Protein AF-A0A2V9T7A6-F1 (afdb_monomer_lite)

Radius of gyration: 17.37 Å; chains: 1; bounding box: 43×29×52 Å

pLDDT: mean 88.48, std 11.15, range [35.59, 97.5]

Secondary structure (DSSP, 8-state):
-----------TT--HHHHHHHHHHHHHHHHTHHHHHHHHHHHHHTTTS-HHHHHHHHHHHHHHHHHHHHH---HHHHHHHHHHHHHHHHHHHHHHHHHHHHTT-HHHHHHHHHHHHHHHHHS----HHHHHHHHHHHTTSS-TT---

Foldseek 3Di:
DDPDDQPAPPCVPPDPVRVLVLLLQLLLCLQLVLLLLCLQVLLVCVVVDPSVVSLVVSLVVLVVSQVVSLVADDVVCSPPVNVVSVVCSQVRLQVSLVVCVVVVNNVSSVVSNCSVVCSSVSHDGDDSVSSSVRSCCSNVVDPPPDDD

Sequence (148 aa):
MFSLRAFTVNFAGYTDAEIQRWLHLRAIEWSGFPGYLAQIIAPILFIFYPWWQVLLGVFLISLPWCIVRYWFVIPEFSDKICLVVVWFKWPVCIGSAIYLFFHQQPVAGVIALLVPLLAGFLTPPGRVGIIELQLAKSVGYVPLDAEI

Structure (mmCIF, N/CA/C/O backbone):
data_AF-A0A2V9T7A6-F1
#
_entry.id   AF-A0A2V9T7A6-F1
#
loop_
_atom_site.group_PDB
_atom_site.id
_atom_site.type_symbol
_atom_site.label_atom_id
_atom_site.label_alt_id
_atom_site.label_comp_id
_atom_site.label_asym_id
_atom_site.label_entity_id
_atom_site.label_seq_id
_atom_site.pdbx_PDB_ins_code
_atom_site.Cartn_x
_atom_site.Cartn_y
_atom_site.Cartn_z
_atom_site.occupancy
_atom_site.B_iso_or_equiv
_atom_site.auth_seq_id
_atom_site.auth_comp_id
_atom_site.auth_asym_id
_atom_site.auth_atom_id
_atom_site.pdbx_PDB_model_num
ATOM 1 N N . MET A 1 1 ? 7.062 17.605 -22.260 1.00 35.59 1 MET A N 1
ATOM 2 C CA . MET A 1 1 ? 8.085 16.539 -22.228 1.00 35.59 1 MET A CA 1
ATOM 3 C C . MET A 1 1 ? 8.863 16.708 -20.927 1.00 35.59 1 MET A C 1
ATOM 5 O O . MET A 1 1 ? 9.761 17.533 -20.867 1.00 35.59 1 MET A O 1
ATOM 9 N N . PHE A 1 2 ? 8.414 16.073 -19.840 1.00 37.25 2 PHE A N 1
ATOM 10 C CA . PHE A 1 2 ? 9.074 16.190 -18.535 1.00 37.25 2 PHE A CA 1
ATOM 11 C C . PHE A 1 2 ? 10.257 15.222 -18.502 1.00 37.25 2 PHE A C 1
ATOM 13 O O . PHE A 1 2 ? 10.068 14.011 -18.564 1.00 37.25 2 PHE A O 1
ATOM 20 N N . SER A 1 3 ? 11.472 15.765 -18.443 1.00 39.53 3 SER A N 1
ATOM 21 C CA . SER A 1 3 ? 12.694 15.008 -18.176 1.00 39.53 3 SER A CA 1
ATOM 22 C C . SER A 1 3 ? 12.630 14.482 -16.741 1.00 39.53 3 SER A C 1
ATOM 24 O O . SER A 1 3 ? 13.005 15.186 -15.804 1.00 39.53 3 SER A O 1
ATOM 26 N N . LEU A 1 4 ? 12.120 13.263 -16.558 1.00 49.28 4 LEU A N 1
ATOM 27 C CA . LEU A 1 4 ? 12.270 12.530 -15.305 1.00 49.28 4 LEU A CA 1
ATOM 28 C C . LEU A 1 4 ? 13.770 12.300 -15.104 1.00 49.28 4 LEU A C 1
ATOM 30 O O . LEU A 1 4 ? 14.413 11.639 -15.917 1.00 49.28 4 LEU A O 1
ATOM 34 N N . ARG A 1 5 ? 14.345 12.891 -14.050 1.00 46.38 5 ARG A N 1
ATOM 35 C CA . ARG A 1 5 ? 15.659 12.471 -13.552 1.00 46.38 5 ARG A CA 1
ATOM 36 C C . ARG A 1 5 ? 15.605 10.952 -13.403 1.00 46.38 5 ARG A C 1
ATOM 38 O O . ARG A 1 5 ? 14.699 10.453 -12.741 1.00 46.38 5 ARG A O 1
ATOM 45 N N . ALA A 1 6 ? 16.534 10.239 -14.035 1.00 54.97 6 ALA A N 1
ATOM 46 C CA . ALA A 1 6 ? 16.696 8.812 -13.812 1.00 54.97 6 ALA A CA 1
ATOM 47 C C . ALA A 1 6 ? 16.964 8.617 -12.317 1.00 54.97 6 ALA A C 1
ATOM 49 O O . ALA A 1 6 ? 18.022 9.001 -11.816 1.00 54.97 6 ALA A O 1
ATOM 50 N N . PHE A 1 7 ? 15.978 8.105 -11.587 1.00 61.50 7 PHE A N 1
ATOM 51 C CA . PHE A 1 7 ? 16.214 7.663 -10.228 1.00 61.50 7 PHE A CA 1
ATOM 52 C C . PHE A 1 7 ? 17.144 6.463 -10.307 1.00 61.50 7 PHE A C 1
ATOM 54 O O . PHE A 1 7 ? 16.761 5.387 -10.763 1.00 61.50 7 PHE A O 1
ATOM 61 N N . THR A 1 8 ? 18.388 6.662 -9.896 1.00 63.12 8 THR A N 1
ATOM 62 C CA . THR A 1 8 ? 19.385 5.603 -9.868 1.00 63.12 8 THR A CA 1
ATOM 63 C C . THR A 1 8 ? 19.230 4.827 -8.569 1.00 63.12 8 THR A C 1
ATOM 65 O O . THR A 1 8 ? 19.837 5.176 -7.554 1.00 63.12 8 THR A O 1
ATOM 68 N N . VAL A 1 9 ? 18.415 3.770 -8.591 1.00 70.38 9 VAL A N 1
ATOM 69 C CA . VAL A 1 9 ? 18.577 2.691 -7.611 1.00 70.38 9 VAL A CA 1
ATOM 70 C C . VAL A 1 9 ? 19.951 2.089 -7.857 1.00 70.38 9 VAL A C 1
ATOM 72 O O . VAL A 1 9 ? 20.277 1.713 -8.983 1.00 70.38 9 VAL A O 1
ATOM 75 N N . ASN A 1 10 ? 20.784 2.037 -6.823 1.00 79.19 10 ASN A N 1
ATOM 76 C CA . ASN A 1 10 ? 22.092 1.425 -6.957 1.00 79.19 10 ASN A CA 1
ATOM 77 C C . ASN A 1 10 ? 21.949 -0.100 -6.891 1.00 79.19 10 ASN A C 1
ATOM 79 O O . ASN A 1 10 ? 21.932 -0.676 -5.807 1.00 79.19 10 ASN A O 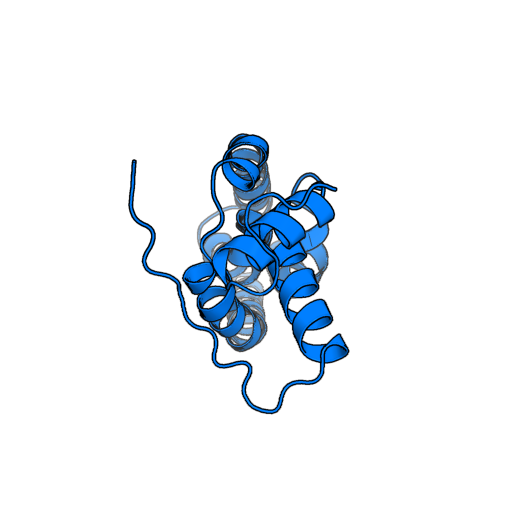1
ATOM 83 N N . PHE A 1 11 ? 21.856 -0.739 -8.056 1.00 82.75 11 PHE A N 1
ATOM 84 C CA . PHE A 1 11 ? 21.842 -2.197 -8.184 1.00 82.75 11 PHE A CA 1
ATOM 85 C C . PHE A 1 11 ? 23.249 -2.822 -8.158 1.00 82.75 11 PHE A C 1
ATOM 87 O O . PHE A 1 11 ? 23.406 -3.995 -8.491 1.00 82.75 11 PHE A O 1
ATOM 94 N N . ALA A 1 12 ? 24.296 -2.079 -7.776 1.00 81.50 12 ALA A N 1
ATOM 95 C CA . ALA A 1 12 ? 25.638 -2.645 -7.668 1.00 81.50 12 ALA A CA 1
ATOM 96 C C . ALA A 1 12 ? 25.652 -3.827 -6.684 1.00 81.50 12 ALA A C 1
ATOM 98 O O . ALA A 1 12 ? 25.316 -3.678 -5.510 1.00 81.50 12 ALA A O 1
ATOM 99 N N . GLY A 1 13 ? 26.050 -4.999 -7.179 1.00 84.38 13 GLY A N 1
ATOM 100 C CA . GLY A 1 13 ? 26.102 -6.239 -6.401 1.00 84.38 13 GLY A CA 1
ATOM 101 C C . GLY A 1 13 ? 24.800 -7.045 -6.368 1.00 84.38 13 GLY A C 1
ATOM 102 O O . GLY A 1 13 ? 24.795 -8.106 -5.754 1.00 84.38 13 GLY A O 1
ATOM 103 N N . TYR A 1 14 ? 23.733 -6.584 -7.027 1.00 88.38 14 TYR A N 1
ATOM 104 C CA . TYR A 1 14 ? 22.492 -7.346 -7.169 1.00 88.38 14 TYR A CA 1
ATOM 105 C C . TYR A 1 14 ? 22.606 -8.317 -8.346 1.00 88.38 14 TYR A C 1
ATOM 107 O O . TYR A 1 14 ? 23.129 -7.980 -9.408 1.00 88.38 14 TYR A O 1
ATOM 115 N N . THR A 1 15 ? 22.084 -9.522 -8.164 1.00 92.88 15 THR A N 1
ATOM 116 C CA . THR A 1 15 ? 21.856 -10.485 -9.244 1.00 92.88 15 THR A CA 1
ATOM 117 C C . THR A 1 15 ? 20.636 -10.084 -10.074 1.00 92.88 15 THR A C 1
ATOM 119 O O . THR A 1 15 ? 19.723 -9.423 -9.575 1.00 92.88 15 THR A O 1
ATOM 122 N N . ASP A 1 16 ? 20.557 -10.543 -11.326 1.00 90.75 16 ASP A N 1
ATOM 123 C CA . ASP A 1 16 ? 19.389 -10.285 -12.182 1.00 90.75 16 ASP A CA 1
ATOM 124 C C . ASP A 1 16 ? 18.074 -10.724 -11.523 1.00 90.75 16 ASP A C 1
ATOM 126 O O . ASP A 1 16 ? 17.071 -10.018 -11.590 1.00 90.75 16 ASP A O 1
ATOM 130 N N . ALA A 1 17 ? 18.086 -11.856 -10.814 1.00 92.31 17 ALA A N 1
ATOM 131 C CA . ALA A 1 17 ? 16.919 -12.353 -10.093 1.00 92.31 17 ALA A CA 1
ATOM 132 C C . ALA A 1 17 ? 16.462 -11.401 -8.970 1.00 92.31 17 ALA A C 1
ATOM 134 O O . ALA A 1 17 ? 15.261 -11.253 -8.735 1.00 92.31 17 ALA A O 1
ATOM 135 N N . GLU A 1 18 ? 17.393 -10.741 -8.278 1.00 91.69 18 GLU A N 1
ATOM 136 C CA . GLU A 1 18 ? 17.071 -9.770 -7.227 1.00 91.69 18 GLU A CA 1
ATOM 137 C C . GLU A 1 18 ? 16.514 -8.472 -7.808 1.00 91.69 18 GLU A C 1
ATOM 139 O O . GLU A 1 18 ? 15.554 -7.928 -7.260 1.00 91.69 18 GLU A O 1
ATOM 144 N N . ILE A 1 19 ? 17.058 -8.009 -8.937 1.00 91.06 19 ILE A N 1
ATOM 145 C CA . ILE A 1 19 ? 16.549 -6.828 -9.645 1.00 91.06 19 ILE A CA 1
ATOM 146 C C . ILE A 1 19 ? 15.124 -7.090 -10.142 1.00 91.06 19 ILE A C 1
ATOM 148 O O . ILE A 1 19 ? 14.226 -6.289 -9.882 1.00 91.06 19 ILE A O 1
ATOM 152 N N . GLN A 1 20 ? 14.888 -8.241 -10.776 1.00 92.12 20 GLN A N 1
ATOM 153 C CA . GLN A 1 20 ? 13.560 -8.666 -11.231 1.00 92.12 20 GLN A CA 1
ATOM 154 C C . GLN A 1 20 ? 12.569 -8.748 -10.070 1.00 92.12 20 GLN A C 1
ATOM 156 O O . GLN A 1 20 ? 11.471 -8.199 -10.129 1.00 92.12 20 GLN A O 1
ATOM 161 N N . ARG A 1 21 ? 12.973 -9.360 -8.951 1.00 92.69 21 ARG A N 1
ATOM 162 C CA . ARG A 1 21 ? 12.138 -9.421 -7.749 1.00 92.69 21 ARG A CA 1
ATOM 163 C C . ARG A 1 21 ? 11.813 -8.029 -7.209 1.00 92.69 21 ARG A C 1
ATOM 165 O O . ARG A 1 21 ? 10.675 -7.795 -6.802 1.00 92.69 21 ARG A O 1
ATOM 172 N N . TRP A 1 22 ? 12.786 -7.122 -7.179 1.00 91.25 22 TRP A N 1
ATOM 173 C CA . TRP A 1 22 ? 12.568 -5.747 -6.738 1.00 91.25 22 TRP A CA 1
ATOM 174 C C . TRP A 1 22 ? 11.556 -5.040 -7.648 1.00 91.25 22 TRP A C 1
ATOM 176 O O . TRP A 1 22 ? 10.558 -4.519 -7.148 1.00 91.25 22 TRP A O 1
ATOM 186 N N . LEU A 1 23 ? 11.746 -5.106 -8.970 1.00 92.06 23 LEU A N 1
ATOM 187 C CA . LEU A 1 23 ? 10.837 -4.528 -9.967 1.00 92.06 23 LEU A CA 1
ATOM 188 C C . LEU A 1 23 ? 9.413 -5.065 -9.809 1.00 92.06 23 LEU A C 1
ATOM 190 O O . LEU A 1 23 ? 8.466 -4.281 -9.721 1.00 92.06 23 LEU A O 1
ATOM 194 N N . HIS A 1 24 ? 9.273 -6.382 -9.681 1.00 93.19 24 HIS A N 1
ATOM 195 C CA . HIS A 1 24 ? 7.987 -7.043 -9.520 1.00 93.19 24 HIS A CA 1
ATOM 196 C C . HIS A 1 24 ? 7.255 -6.600 -8.245 1.00 93.19 24 HIS A C 1
ATOM 198 O O . HIS A 1 24 ? 6.076 -6.242 -8.281 1.00 93.19 24 HIS A O 1
ATOM 204 N N . LEU A 1 25 ? 7.955 -6.552 -7.105 1.00 91.25 25 LEU A N 1
ATOM 205 C CA . LEU A 1 25 ? 7.368 -6.104 -5.839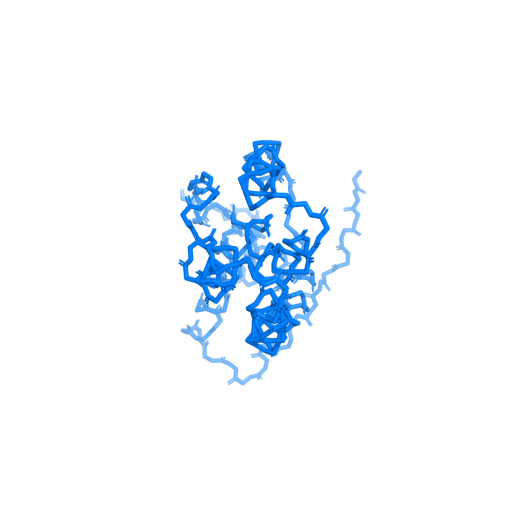 1.00 91.25 25 LEU A CA 1
ATOM 206 C C . LEU A 1 25 ? 6.941 -4.634 -5.901 1.00 91.25 25 LEU A C 1
ATOM 208 O O . LEU A 1 25 ? 5.841 -4.299 -5.464 1.00 91.25 25 LEU A O 1
ATOM 212 N N . ARG A 1 26 ? 7.770 -3.757 -6.484 1.00 91.31 26 ARG A N 1
ATOM 213 C CA . ARG A 1 26 ? 7.410 -2.344 -6.696 1.00 91.31 26 ARG A CA 1
ATOM 214 C C . ARG A 1 26 ? 6.206 -2.195 -7.618 1.00 91.31 26 ARG A C 1
ATOM 216 O O . ARG A 1 26 ? 5.346 -1.355 -7.362 1.00 91.31 26 ARG A O 1
ATOM 223 N N . ALA A 1 27 ? 6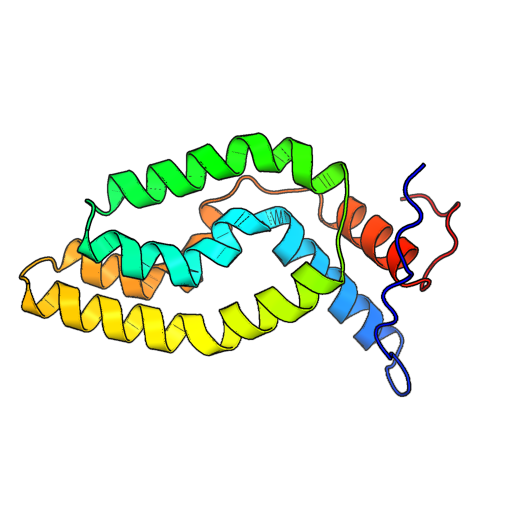.111 -3.022 -8.653 1.00 92.31 27 ALA A N 1
ATOM 224 C CA . ALA A 1 27 ? 4.991 -3.001 -9.580 1.00 92.31 27 ALA A CA 1
ATOM 225 C C . ALA A 1 27 ? 3.673 -3.410 -8.905 1.00 92.31 27 ALA A C 1
ATOM 227 O O . ALA A 1 27 ? 2.647 -2.763 -9.130 1.00 92.31 27 ALA A O 1
ATOM 228 N N . ILE A 1 28 ? 3.691 -4.434 -8.043 1.00 90.94 28 ILE A N 1
ATOM 229 C CA . ILE A 1 28 ? 2.522 -4.844 -7.245 1.00 90.94 28 ILE A CA 1
ATOM 230 C C . ILE A 1 28 ? 2.067 -3.702 -6.332 1.00 90.94 28 ILE A C 1
ATOM 232 O O . ILE A 1 28 ? 0.883 -3.362 -6.293 1.00 90.94 28 ILE A O 1
ATOM 236 N N . GLU A 1 29 ? 3.004 -3.086 -5.615 1.00 90.88 29 GLU A N 1
ATOM 237 C CA . GLU A 1 29 ? 2.703 -2.008 -4.672 1.00 90.88 29 GLU A CA 1
ATOM 238 C C . GLU A 1 29 ? 2.171 -0.764 -5.377 1.00 90.88 29 GLU A C 1
ATOM 240 O O . GLU A 1 29 ? 1.181 -0.187 -4.931 1.00 90.88 29 GLU A O 1
ATOM 245 N N . TRP A 1 30 ? 2.760 -0.387 -6.513 1.00 92.50 30 TRP A N 1
ATOM 246 C CA . TRP A 1 30 ? 2.266 0.716 -7.333 1.00 92.50 30 TRP A CA 1
ATOM 247 C C . TRP A 1 30 ? 0.880 0.416 -7.916 1.00 92.50 30 TRP A C 1
ATOM 249 O O . TRP A 1 30 ? -0.011 1.269 -7.905 1.00 92.50 30 TRP A O 1
ATOM 259 N N . SER A 1 31 ? 0.646 -0.823 -8.362 1.00 92.56 31 SER A N 1
ATOM 260 C CA . SER A 1 31 ? -0.651 -1.259 -8.890 1.00 92.56 31 SER A CA 1
ATOM 261 C C . SER A 1 31 ? -1.793 -1.051 -7.889 1.00 92.56 31 SER A C 1
ATOM 263 O O . SER A 1 31 ? -2.896 -0.669 -8.294 1.00 92.56 31 SER A O 1
ATOM 265 N N . GLY A 1 32 ? -1.529 -1.291 -6.600 1.00 90.81 32 GLY A N 1
ATOM 266 C CA . GLY A 1 32 ? -2.474 -1.157 -5.487 1.00 90.81 32 GLY A CA 1
ATOM 267 C C . GLY A 1 32 ? -2.172 0.010 -4.542 1.00 90.81 32 GLY A C 1
ATOM 268 O O . GLY A 1 32 ? -2.542 -0.054 -3.370 1.00 90.81 32 GLY A O 1
ATOM 269 N N . PHE A 1 33 ? -1.492 1.058 -5.015 1.00 91.94 33 PHE A N 1
ATOM 270 C CA . PHE A 1 33 ? -0.883 2.080 -4.155 1.00 91.94 33 PHE A CA 1
ATOM 271 C C . PHE A 1 33 ? -1.826 2.722 -3.114 1.00 91.94 33 PHE A C 1
ATOM 273 O O . PHE A 1 33 ? -1.424 2.818 -1.952 1.00 91.94 33 PHE A O 1
ATOM 280 N N . PRO A 1 34 ? -3.088 3.094 -3.428 1.00 92.88 34 PRO A N 1
ATOM 281 C CA . PRO A 1 34 ? -4.009 3.630 -2.424 1.00 92.88 34 PRO A CA 1
ATOM 282 C C . PRO A 1 34 ? -4.295 2.655 -1.279 1.00 92.88 34 PRO A C 1
ATOM 284 O O . PRO A 1 34 ? -4.279 3.048 -0.114 1.00 92.88 34 PRO A O 1
ATOM 287 N N . GLY A 1 35 ? -4.511 1.375 -1.589 1.00 92.88 35 GLY A N 1
ATOM 288 C CA . GLY A 1 35 ? -4.712 0.336 -0.578 1.00 92.88 35 GLY A CA 1
ATOM 289 C C . GLY A 1 35 ? -3.439 0.059 0.206 1.00 92.88 35 GLY A C 1
ATOM 290 O O . GLY A 1 35 ? -3.477 -0.114 1.421 1.00 92.88 35 GLY A O 1
ATOM 291 N N . TYR A 1 36 ? -2.293 0.085 -0.470 1.00 92.06 36 TYR A N 1
ATOM 292 C CA . TYR A 1 36 ? -0.997 -0.068 0.170 1.00 92.06 36 TYR A CA 1
ATOM 293 C C . TYR A 1 36 ? -0.747 1.025 1.222 1.00 92.06 36 TYR A C 1
ATOM 295 O O . TYR A 1 36 ? -0.421 0.720 2.369 1.00 92.06 36 TYR A O 1
ATOM 303 N N . LEU A 1 37 ? -1.009 2.289 0.883 1.00 93.25 37 LEU A N 1
ATOM 304 C CA . LEU A 1 37 ? -0.906 3.411 1.816 1.00 93.25 37 LEU A CA 1
ATOM 305 C C . LEU A 1 37 ? -1.970 3.352 2.931 1.00 93.25 37 LEU A C 1
ATOM 307 O O . LEU A 1 37 ? -1.705 3.723 4.080 1.00 93.25 37 LEU A O 1
ATOM 311 N N . ALA A 1 38 ? -3.160 2.825 2.625 1.00 94.12 38 ALA A N 1
ATOM 312 C CA . ALA A 1 38 ? -4.228 2.641 3.602 1.00 94.12 38 ALA A CA 1
ATOM 313 C C . ALA A 1 38 ? -3.833 1.722 4.772 1.00 94.12 38 ALA A C 1
ATOM 315 O O . ALA A 1 38 ? -4.412 1.859 5.844 1.00 94.12 38 ALA A O 1
ATOM 316 N N . GLN A 1 39 ? -2.819 0.859 4.629 1.00 93.88 39 GLN A N 1
ATOM 317 C CA . 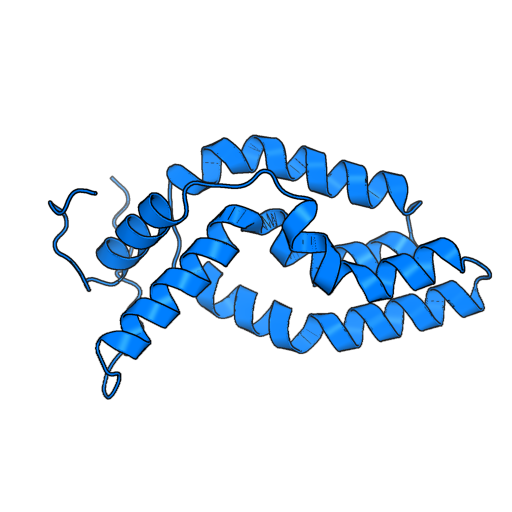GLN A 1 39 ? -2.313 0.014 5.724 1.00 93.88 39 GLN A CA 1
ATOM 318 C C . GLN A 1 39 ? -1.821 0.812 6.941 1.00 93.88 39 GLN A C 1
ATOM 320 O O . GLN A 1 39 ? -1.846 0.293 8.051 1.00 93.88 39 GLN A O 1
ATOM 325 N N . ILE A 1 40 ? -1.391 2.063 6.748 1.00 95.06 40 ILE A N 1
ATOM 326 C CA . ILE A 1 40 ? -1.032 2.978 7.843 1.00 95.06 40 ILE A CA 1
ATOM 327 C C . ILE A 1 40 ? -2.158 3.971 8.114 1.00 95.06 40 ILE A C 1
ATOM 329 O O . ILE A 1 40 ? -2.476 4.256 9.266 1.00 95.06 40 ILE A O 1
ATOM 333 N N . ILE A 1 41 ? -2.764 4.516 7.060 1.00 95.38 41 ILE A N 1
ATOM 334 C CA . ILE A 1 41 ? -3.713 5.622 7.208 1.00 95.38 41 ILE A CA 1
ATOM 335 C C . ILE A 1 41 ? -5.058 5.141 7.768 1.00 95.38 41 ILE A C 1
ATOM 337 O O . ILE A 1 41 ? -5.608 5.779 8.665 1.00 95.38 41 ILE A O 1
ATOM 341 N N . ALA A 1 42 ? -5.597 4.019 7.282 1.00 95.56 42 ALA A N 1
ATOM 342 C CA . ALA A 1 42 ? -6.929 3.557 7.672 1.00 95.56 42 ALA A CA 1
ATOM 343 C C . ALA A 1 42 ? -7.051 3.219 9.172 1.00 95.56 42 ALA A C 1
ATOM 345 O O . ALA A 1 42 ? -8.017 3.686 9.776 1.00 95.56 42 ALA A O 1
ATOM 346 N N . PRO A 1 43 ? -6.090 2.518 9.819 1.00 95.56 43 PRO A N 1
ATOM 347 C CA . PRO A 1 43 ? -6.133 2.292 11.265 1.00 95.56 43 PRO A CA 1
ATOM 348 C C . PRO A 1 43 ? -6.202 3.582 12.087 1.00 95.56 43 PRO A C 1
ATOM 350 O O . PRO A 1 43 ? -6.869 3.616 13.117 1.00 95.56 43 PRO A O 1
ATOM 353 N N . ILE A 1 44 ? -5.531 4.653 11.653 1.00 96.31 44 ILE A N 1
ATOM 354 C CA . ILE A 1 44 ? -5.607 5.964 12.315 1.00 96.31 44 ILE A CA 1
ATOM 355 C C . ILE A 1 44 ? -6.982 6.588 12.067 1.00 96.31 44 ILE A C 1
ATOM 357 O O . ILE A 1 44 ? -7.613 7.082 12.995 1.00 96.31 44 ILE A O 1
ATOM 361 N N . LEU A 1 45 ? -7.485 6.535 10.832 1.00 96.75 45 LEU A N 1
ATOM 362 C CA . LEU A 1 45 ? -8.791 7.102 10.490 1.00 96.75 45 LEU A CA 1
ATOM 363 C C . LEU A 1 45 ? -9.961 6.411 11.195 1.00 96.75 45 LEU A C 1
ATOM 365 O O . LEU A 1 45 ? -10.953 7.079 11.475 1.00 96.75 45 LEU A O 1
ATOM 369 N N . PHE A 1 46 ? -9.850 5.125 11.535 1.00 96.00 46 PHE A N 1
ATOM 370 C CA . PHE A 1 46 ? -10.867 4.421 12.325 1.00 96.00 46 PHE A CA 1
ATOM 371 C C . PHE A 1 46 ? -11.103 5.037 13.711 1.00 96.00 46 PHE A C 1
ATOM 373 O O . PHE A 1 46 ? -12.165 4.827 14.284 1.00 96.00 46 PHE A O 1
ATOM 380 N N . ILE A 1 47 ? -10.154 5.819 14.240 1.00 95.38 47 ILE A N 1
ATOM 381 C CA . ILE A 1 47 ? -10.327 6.572 15.492 1.00 95.38 47 ILE A CA 1
ATOM 382 C C . ILE A 1 47 ? -11.364 7.692 15.326 1.00 95.38 47 ILE A C 1
ATOM 384 O O . ILE A 1 47 ? -12.098 8.006 16.260 1.00 95.38 47 ILE A O 1
ATOM 388 N N . PHE A 1 48 ? -11.429 8.292 14.136 1.00 96.00 48 PHE A N 1
ATOM 389 C CA . PHE A 1 48 ? -12.242 9.479 13.864 1.00 96.00 48 PHE A CA 1
ATOM 390 C C . PHE A 1 48 ? -13.528 9.167 13.096 1.00 96.00 48 PHE A C 1
ATOM 392 O O . PHE A 1 48 ? -14.509 9.899 13.218 1.00 96.00 48 PHE A O 1
ATOM 399 N N . TYR A 1 49 ? -13.533 8.095 12.304 1.00 96.25 49 TYR A N 1
ATOM 400 C CA . TYR A 1 49 ? -14.621 7.755 11.394 1.00 96.25 49 TYR A CA 1
ATOM 401 C C . TYR A 1 49 ? -15.043 6.289 11.543 1.00 96.25 49 TYR A C 1
ATOM 403 O O . TYR A 1 49 ? -14.200 5.423 11.788 1.00 96.25 49 TYR A O 1
ATOM 411 N N . PRO A 1 50 ? -16.329 5.965 11.310 1.00 95.31 50 PRO A N 1
ATOM 412 C CA . PRO A 1 50 ? -16.786 4.586 11.223 1.00 95.31 50 PRO A CA 1
ATOM 413 C C . PRO A 1 50 ? -15.969 3.775 10.213 1.00 95.31 50 PRO A C 1
ATOM 415 O O . PRO A 1 50 ? -15.716 4.229 9.094 1.00 95.31 50 PRO A O 1
ATOM 418 N N . TRP A 1 51 ? -15.620 2.540 10.580 1.00 94.06 51 TRP A N 1
ATOM 419 C CA . TRP A 1 51 ? -14.751 1.673 9.777 1.00 94.06 51 TRP A CA 1
ATOM 420 C C . TRP A 1 51 ? -15.206 1.539 8.315 1.00 94.06 51 TRP A C 1
ATOM 422 O O . TRP A 1 51 ? -14.390 1.591 7.398 1.00 94.06 51 TRP A O 1
ATOM 432 N N . TRP A 1 52 ? -16.516 1.444 8.080 1.00 94.00 52 TRP A N 1
ATOM 433 C CA . TRP A 1 52 ? -17.079 1.288 6.741 1.00 94.00 52 TRP A CA 1
ATOM 434 C C . TRP A 1 52 ? -16.897 2.541 5.875 1.00 94.00 52 TRP A C 1
ATOM 436 O O . TRP A 1 52 ? -16.682 2.408 4.674 1.00 94.00 52 TRP A O 1
ATOM 446 N N . GLN A 1 53 ? -16.923 3.746 6.464 1.00 96.25 53 GLN A N 1
ATOM 447 C CA . GLN A 1 53 ? -16.697 5.000 5.732 1.00 96.25 53 GLN A CA 1
ATOM 448 C C . GLN A 1 53 ? -15.258 5.087 5.246 1.00 96.25 53 GLN A C 1
ATOM 450 O O . GLN A 1 53 ? -15.006 5.465 4.105 1.00 96.25 53 GLN A O 1
ATOM 455 N N . VAL A 1 54 ? -14.315 4.692 6.100 1.00 95.75 54 VAL A N 1
ATOM 456 C CA . VAL A 1 54 ? -12.891 4.688 5.766 1.00 95.75 54 VAL A CA 1
ATOM 457 C C . VAL A 1 54 ? -12.604 3.666 4.665 1.00 95.75 54 VAL A C 1
ATOM 459 O O . VAL A 1 54 ? -11.964 4.013 3.675 1.00 95.75 54 VAL A O 1
ATOM 462 N N . LEU A 1 55 ? -13.122 2.436 4.780 1.00 94.19 55 LEU A N 1
ATOM 463 C CA . LEU A 1 55 ? -12.944 1.414 3.741 1.00 94.19 55 LEU A CA 1
ATOM 464 C C . LEU A 1 55 ? -13.585 1.826 2.408 1.00 94.19 55 LEU A C 1
ATOM 466 O O . LEU A 1 55 ? -12.965 1.666 1.356 1.00 94.19 55 LEU A O 1
ATOM 470 N N . LEU A 1 56 ? -14.788 2.407 2.449 1.00 94.81 56 LEU A N 1
ATOM 471 C CA . LEU A 1 56 ? -15.447 2.951 1.263 1.00 94.81 56 LEU A CA 1
ATOM 472 C C . LEU A 1 56 ? -14.617 4.078 0.637 1.00 94.81 56 LEU A C 1
ATOM 474 O O . LEU A 1 56 ? -14.442 4.102 -0.577 1.00 94.81 56 LEU A O 1
ATOM 478 N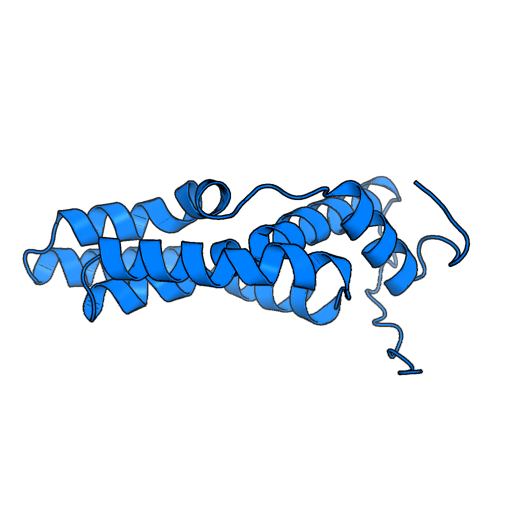 N . GLY A 1 57 ? -14.054 4.975 1.447 1.00 95.00 57 GLY A N 1
ATOM 479 C CA . GLY A 1 57 ? -13.171 6.043 0.980 1.00 95.00 57 GLY A CA 1
ATOM 480 C C . GLY A 1 57 ? -11.923 5.508 0.273 1.00 95.00 57 GLY A C 1
ATOM 481 O O . GLY A 1 57 ? -11.599 5.965 -0.822 1.00 95.00 57 GLY A O 1
ATOM 482 N N . VAL A 1 58 ? -11.264 4.493 0.844 1.00 94.19 58 VAL A N 1
ATOM 483 C CA . VAL A 1 58 ? -10.111 3.821 0.214 1.00 94.19 58 VAL A CA 1
ATOM 484 C C . VAL A 1 58 ? -10.502 3.216 -1.135 1.00 94.19 58 VAL A C 1
ATOM 486 O O . VAL A 1 58 ? -9.790 3.409 -2.123 1.00 94.19 58 VAL A O 1
ATOM 489 N N . PHE A 1 59 ? -11.647 2.534 -1.207 1.00 94.25 59 PHE A N 1
ATOM 490 C CA . PHE A 1 59 ? -12.157 1.975 -2.458 1.00 94.25 59 PHE A CA 1
ATOM 491 C C . PHE A 1 59 ? -12.426 3.067 -3.505 1.00 94.25 59 PHE A C 1
ATOM 493 O O . PHE A 1 59 ? -11.954 2.963 -4.636 1.00 94.25 59 PHE A O 1
ATOM 500 N N . LEU A 1 60 ? -13.112 4.151 -3.129 1.00 95.31 60 LEU A N 1
ATOM 501 C CA . LEU A 1 60 ? -13.432 5.255 -4.038 1.00 95.31 60 LEU A CA 1
ATOM 502 C C . LEU A 1 60 ? -12.175 5.960 -4.566 1.00 95.31 60 LEU A C 1
ATOM 504 O O . LEU A 1 60 ? -12.098 6.234 -5.760 1.00 95.31 60 LEU A O 1
ATOM 508 N N . ILE A 1 61 ? -11.164 6.190 -3.721 1.00 94.62 61 ILE A N 1
ATOM 509 C CA . ILE A 1 61 ? -9.864 6.754 -4.138 1.00 94.62 61 ILE A CA 1
ATOM 510 C C . ILE A 1 61 ? -9.113 5.791 -5.072 1.00 94.62 61 ILE A C 1
ATOM 512 O O . ILE A 1 61 ? -8.368 6.219 -5.957 1.00 94.62 61 ILE A O 1
ATOM 516 N N . SER A 1 62 ? -9.337 4.485 -4.927 1.00 93.38 62 SER A N 1
ATOM 517 C CA . SER A 1 62 ? -8.727 3.471 -5.790 1.00 93.38 62 SER A CA 1
ATOM 518 C C . SER A 1 62 ? -9.297 3.454 -7.212 1.00 93.38 62 SER A C 1
ATOM 520 O O . SER A 1 62 ? -8.625 2.970 -8.124 1.00 93.38 62 SER A O 1
ATOM 522 N N . LEU A 1 63 ? -10.494 4.007 -7.443 1.00 94.06 63 LEU A N 1
ATOM 523 C CA . LEU A 1 63 ? -11.101 4.045 -8.778 1.00 94.06 63 LEU A CA 1
ATOM 524 C C . LEU A 1 63 ? -10.345 4.986 -9.736 1.00 94.06 63 LEU A C 1
ATOM 526 O O . LEU A 1 63 ? -9.901 4.502 -10.779 1.00 94.06 63 LEU A O 1
ATOM 530 N N . PRO A 1 64 ? -10.087 6.274 -9.410 1.00 94.81 64 PRO A N 1
ATOM 531 C CA . PRO A 1 64 ? -9.205 7.112 -10.226 1.00 94.81 64 PRO A CA 1
ATOM 532 C C . PRO A 1 64 ? -7.805 6.515 -10.394 1.00 94.81 64 PRO A C 1
ATOM 534 O O . PRO A 1 64 ? -7.204 6.623 -11.465 1.00 94.81 64 PRO A O 1
ATOM 537 N N . TRP A 1 65 ? -7.294 5.834 -9.361 1.00 94.12 65 TRP A N 1
ATOM 538 C CA . TRP A 1 65 ? -5.974 5.207 -9.416 1.00 94.12 65 TRP A CA 1
ATOM 539 C C . TRP A 1 65 ? -5.858 4.134 -10.501 1.00 94.12 65 TRP A C 1
ATOM 541 O O . TRP A 1 65 ? -4.784 3.959 -11.073 1.00 94.12 65 TRP A O 1
ATOM 551 N N . CYS A 1 66 ? -6.958 3.466 -10.861 1.00 91.38 66 CYS A N 1
ATOM 552 C CA . CYS A 1 66 ? -6.966 2.486 -11.949 1.00 91.38 66 CYS A CA 1
ATOM 553 C C . CYS A 1 66 ? -6.508 3.075 -13.292 1.00 91.38 66 CYS A C 1
ATOM 555 O O . CYS A 1 66 ? -5.978 2.336 -14.122 1.00 91.38 66 CYS A O 1
ATOM 557 N N . ILE A 1 67 ? -6.694 4.384 -13.488 1.00 91.50 67 ILE A N 1
ATOM 558 C CA . ILE A 1 67 ? -6.232 5.128 -14.663 1.00 91.50 67 ILE A CA 1
ATOM 559 C C . ILE A 1 67 ? -4.809 5.641 -14.418 1.00 91.50 67 ILE A C 1
ATOM 561 O O . ILE A 1 67 ? -3.905 5.383 -15.213 1.00 91.50 67 ILE A O 1
ATOM 565 N N . VAL A 1 68 ? -4.601 6.318 -13.283 1.00 91.62 68 VAL A N 1
ATOM 566 C CA . VAL A 1 68 ? -3.340 6.999 -12.945 1.00 91.62 68 VAL A CA 1
ATOM 567 C C . VAL A 1 68 ? -2.154 6.036 -12.888 1.00 91.62 68 VAL A C 1
ATOM 569 O O . VAL A 1 68 ? -1.074 6.382 -13.362 1.00 91.62 68 VAL A O 1
ATOM 572 N N . ARG A 1 69 ? -2.354 4.806 -12.396 1.00 91.25 69 ARG A N 1
ATOM 573 C CA . ARG A 1 69 ? -1.286 3.805 -12.226 1.00 91.25 69 ARG A CA 1
ATOM 574 C C . ARG A 1 69 ? -0.536 3.437 -13.509 1.00 91.25 69 ARG A C 1
ATOM 576 O O . ARG A 1 69 ? 0.558 2.896 -13.411 1.00 91.25 69 ARG A O 1
ATOM 583 N N . TYR A 1 70 ? -1.118 3.701 -14.683 1.00 89.88 70 TYR A N 1
ATOM 584 C CA . TYR A 1 70 ? -0.507 3.435 -15.992 1.00 89.88 70 TYR A CA 1
ATOM 585 C C . TYR A 1 70 ? 0.057 4.682 -16.676 1.00 89.88 70 TYR A C 1
ATOM 587 O O . TYR A 1 70 ? 0.798 4.560 -17.652 1.00 89.88 70 TYR A O 1
ATOM 595 N N . TRP A 1 71 ? -0.329 5.873 -16.214 1.00 87.88 71 TRP A N 1
ATOM 596 C CA . TRP A 1 71 ? 0.073 7.139 -16.831 1.00 87.88 71 TRP A CA 1
ATOM 597 C C . TRP A 1 71 ? 1.513 7.500 -16.492 1.00 87.88 71 TRP A C 1
ATOM 599 O O . TRP A 1 71 ? 2.213 8.094 -17.309 1.00 87.88 71 TRP A O 1
ATOM 609 N N . PHE A 1 72 ? 1.952 7.149 -15.290 1.00 84.69 72 PHE A N 1
ATOM 610 C CA . PHE A 1 72 ? 3.322 7.334 -14.854 1.00 84.69 72 PHE A CA 1
ATOM 611 C C . PHE A 1 72 ? 3.664 6.328 -13.763 1.00 84.69 72 PHE A C 1
ATOM 613 O O . PHE A 1 72 ? 2.792 5.858 -13.029 1.00 84.69 72 PHE A O 1
ATOM 620 N N . VAL A 1 73 ? 4.959 6.066 -13.620 1.00 84.25 73 VAL A N 1
ATOM 621 C CA . VAL A 1 73 ? 5.5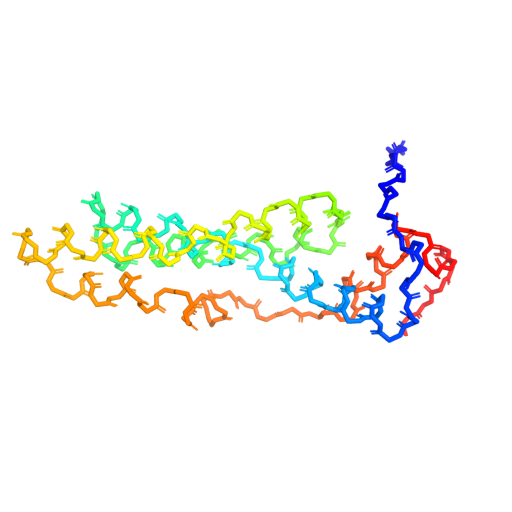01 5.377 -12.456 1.00 84.25 73 VAL A CA 1
ATOM 622 C C . VAL A 1 73 ? 6.657 6.191 -11.909 1.00 84.25 73 VAL A C 1
ATOM 624 O O . VAL A 1 73 ? 7.520 6.636 -12.663 1.00 84.25 73 VAL A O 1
ATOM 627 N N . ILE A 1 74 ? 6.647 6.412 -10.595 1.00 84.94 74 ILE A N 1
ATOM 628 C CA . ILE A 1 74 ? 7.717 7.118 -9.891 1.00 84.94 74 ILE A CA 1
ATOM 629 C C . ILE A 1 74 ? 8.425 6.095 -8.991 1.00 84.94 74 ILE A C 1
ATOM 631 O O . ILE A 1 74 ? 7.898 5.749 -7.924 1.00 84.94 74 ILE A O 1
ATOM 635 N N . PRO A 1 75 ? 9.608 5.598 -9.397 1.00 80.50 75 PRO A N 1
ATOM 636 C CA . PRO A 1 75 ? 10.362 4.603 -8.633 1.00 80.50 75 PRO A CA 1
ATOM 637 C C . PRO A 1 75 ? 10.686 5.062 -7.208 1.00 80.50 75 PRO A C 1
ATOM 639 O O . PRO A 1 75 ? 10.562 4.291 -6.264 1.00 80.50 75 PRO A O 1
ATOM 642 N N . GLU A 1 76 ? 11.020 6.345 -7.042 1.00 80.81 76 GLU A N 1
ATOM 643 C CA . GLU A 1 76 ? 11.367 6.963 -5.755 1.00 80.81 76 GLU A CA 1
ATOM 644 C C . GLU A 1 76 ? 10.262 6.822 -4.711 1.00 80.81 76 GLU A C 1
ATOM 646 O O . GLU A 1 76 ? 10.529 6.521 -3.546 1.00 80.81 76 GLU A O 1
ATOM 651 N N . PHE A 1 77 ? 9.013 7.050 -5.125 1.00 79.81 77 PHE A N 1
ATOM 652 C CA . PHE A 1 77 ? 7.866 6.907 -4.240 1.00 79.81 77 PHE A CA 1
ATOM 653 C C . PHE A 1 77 ? 7.603 5.443 -3.928 1.00 79.81 77 PHE A C 1
ATOM 655 O O . PHE A 1 77 ? 7.371 5.112 -2.769 1.00 79.81 77 PHE A O 1
ATOM 662 N N . SER A 1 78 ? 7.705 4.571 -4.931 1.00 78.06 78 SER A N 1
ATOM 663 C CA . SER A 1 78 ? 7.521 3.130 -4.743 1.00 78.06 78 SER A CA 1
ATOM 664 C C . SER A 1 78 ? 8.557 2.542 -3.775 1.00 78.06 78 SER A C 1
ATOM 666 O O . SER A 1 78 ? 8.238 1.658 -2.988 1.00 78.06 78 SER A O 1
ATOM 668 N N . ASP A 1 79 ? 9.789 3.050 -3.771 1.00 83.25 79 ASP A N 1
ATOM 669 C CA . ASP A 1 79 ? 10.838 2.607 -2.849 1.00 83.25 79 ASP A CA 1
ATOM 670 C C . ASP A 1 79 ? 10.640 3.167 -1.428 1.00 83.25 79 ASP A C 1
ATOM 672 O O . ASP A 1 79 ? 10.438 2.419 -0.467 1.00 83.25 79 ASP A O 1
ATOM 676 N N . LYS A 1 80 ? 10.595 4.499 -1.286 1.00 86.00 80 LYS A N 1
ATOM 677 C CA . LYS A 1 80 ? 10.551 5.157 0.030 1.00 86.00 80 LYS A CA 1
ATOM 678 C C . LYS A 1 80 ? 9.246 4.906 0.777 1.00 86.00 80 LYS A C 1
ATOM 680 O O . LYS A 1 80 ? 9.272 4.615 1.972 1.00 86.00 80 LYS A O 1
ATOM 685 N N . ILE A 1 81 ? 8.103 5.021 0.096 1.00 86.50 81 ILE A N 1
ATOM 686 C CA . ILE A 1 81 ? 6.792 4.849 0.739 1.00 86.50 81 ILE A CA 1
ATOM 687 C C . ILE A 1 81 ? 6.603 3.395 1.147 1.00 86.50 81 ILE A C 1
ATOM 689 O O . ILE A 1 81 ? 6.080 3.140 2.227 1.00 86.50 81 ILE A O 1
ATOM 693 N N . CYS A 1 82 ? 7.098 2.442 0.357 1.00 84.44 82 CYS A N 1
ATOM 694 C CA . CYS A 1 82 ? 7.124 1.053 0.784 1.00 84.44 82 CYS A CA 1
ATOM 695 C C . CYS A 1 82 ? 7.865 0.847 2.089 1.00 84.44 82 CYS A C 1
ATOM 697 O O . CYS A 1 82 ? 7.322 0.193 2.977 1.00 84.44 82 CYS A O 1
ATOM 699 N N . LEU A 1 83 ? 9.088 1.361 2.215 1.00 86.94 83 LEU A N 1
ATOM 700 C CA . LEU A 1 83 ? 9.851 1.153 3.439 1.00 86.94 83 LEU A CA 1
ATOM 701 C C . LEU A 1 83 ? 9.083 1.713 4.638 1.00 86.94 83 LEU A C 1
ATOM 703 O O . LEU A 1 83 ? 8.924 1.021 5.642 1.00 86.94 83 LEU A O 1
ATOM 707 N N . VAL A 1 84 ? 8.501 2.905 4.498 1.00 90.88 84 VAL A N 1
ATOM 708 C CA . VAL A 1 84 ? 7.643 3.488 5.536 1.00 90.88 84 VAL A CA 1
ATOM 709 C C . VAL A 1 84 ? 6.457 2.571 5.855 1.00 90.88 84 VAL A C 1
ATOM 711 O O . VAL A 1 84 ? 6.243 2.245 7.020 1.00 90.88 84 VAL A O 1
ATOM 714 N N . VAL A 1 85 ? 5.716 2.099 4.851 1.00 91.25 85 VAL A N 1
ATOM 715 C CA . VAL A 1 85 ? 4.559 1.216 5.056 1.00 91.25 85 VAL A CA 1
ATOM 716 C C . VAL A 1 85 ? 4.951 -0.094 5.733 1.00 91.25 85 VAL A C 1
ATOM 718 O O . VAL A 1 85 ? 4.311 -0.491 6.701 1.00 91.25 85 VAL A O 1
ATOM 721 N N . VAL A 1 86 ? 6.022 -0.749 5.291 1.00 90.06 86 VAL A N 1
ATOM 722 C CA . VAL A 1 86 ? 6.484 -2.023 5.856 1.00 90.06 86 VAL A CA 1
ATOM 723 C C . VAL A 1 86 ? 6.861 -1.885 7.329 1.00 90.06 86 VAL A C 1
ATOM 725 O O . VAL A 1 86 ? 6.437 -2.719 8.130 1.00 90.06 86 VAL A O 1
ATOM 728 N N . TRP A 1 87 ? 7.610 -0.840 7.690 1.00 92.44 87 TRP A N 1
ATOM 729 C CA . TRP A 1 87 ? 8.071 -0.629 9.063 1.00 92.44 87 TRP A CA 1
ATOM 730 C C . TRP A 1 87 ? 6.958 -0.145 9.996 1.00 92.44 87 TRP A C 1
ATOM 732 O O . TRP A 1 87 ? 6.849 -0.627 11.123 1.00 92.44 87 TRP A O 1
ATOM 742 N N . PHE A 1 88 ? 6.111 0.782 9.540 1.00 93.94 88 PHE A N 1
ATOM 743 C CA . PHE A 1 88 ? 5.142 1.450 10.411 1.00 93.94 88 PHE A CA 1
ATOM 744 C C . PHE A 1 88 ? 3.751 0.813 10.425 1.00 93.94 88 PHE A C 1
ATOM 746 O O . PHE A 1 88 ? 3.010 1.062 11.376 1.00 93.94 88 PHE A O 1
ATOM 753 N N . LYS A 1 89 ? 3.382 -0.038 9.455 1.00 93.75 89 LYS A N 1
ATOM 754 C CA . LYS A 1 89 ? 2.033 -0.635 9.428 1.00 93.75 89 LYS A CA 1
ATOM 755 C C . LYS A 1 89 ? 1.690 -1.380 10.712 1.00 93.75 89 LYS A C 1
ATOM 757 O O . LYS A 1 89 ? 0.616 -1.163 11.254 1.00 93.75 89 LYS A O 1
ATOM 762 N N . TRP A 1 90 ? 2.593 -2.210 11.238 1.00 95.19 90 TRP A N 1
ATOM 763 C CA . TRP A 1 90 ? 2.309 -3.004 12.435 1.00 95.19 90 TRP A CA 1
ATOM 764 C C . TRP A 1 90 ? 2.217 -2.146 13.702 1.00 95.19 90 TRP A C 1
ATOM 766 O O . TRP A 1 90 ? 1.189 -2.242 14.371 1.00 95.19 90 TRP A O 1
ATOM 776 N N . PRO A 1 91 ? 3.193 -1.265 14.017 1.00 96.25 91 PRO A N 1
ATOM 777 C CA . PRO A 1 91 ? 3.068 -0.346 15.148 1.00 96.25 91 PRO A CA 1
ATOM 778 C C . PRO A 1 91 ? 1.787 0.492 15.111 1.00 96.25 91 PRO A C 1
ATOM 780 O O . PRO A 1 91 ? 1.108 0.617 16.128 1.00 96.25 91 PRO A O 1
ATOM 783 N N . VAL A 1 92 ? 1.425 1.023 13.938 1.00 96.06 92 VAL A N 1
ATOM 784 C CA . VAL A 1 92 ? 0.228 1.857 13.773 1.00 96.06 92 VAL A CA 1
ATOM 785 C C . VAL A 1 92 ? -1.050 1.034 13.923 1.00 96.06 92 VAL A C 1
ATOM 787 O O . VAL A 1 92 ? -1.935 1.433 14.673 1.00 96.06 92 VAL A O 1
ATOM 790 N N . CYS A 1 93 ? -1.138 -0.141 13.293 1.00 95.81 93 CYS A N 1
ATOM 791 C CA . CYS A 1 93 ? -2.297 -1.026 13.434 1.00 95.81 93 CYS A CA 1
ATOM 792 C C . CYS A 1 93 ? -2.506 -1.461 14.888 1.00 95.81 93 CYS A C 1
ATOM 794 O O . CYS A 1 93 ? -3.626 -1.399 15.389 1.00 95.81 93 CYS A O 1
ATOM 796 N N . ILE A 1 94 ? -1.433 -1.868 15.574 1.00 97.06 94 ILE A N 1
ATOM 797 C CA . ILE A 1 94 ? -1.486 -2.305 16.974 1.00 97.06 94 ILE A CA 1
ATOM 798 C C . ILE A 1 94 ? -1.884 -1.137 17.879 1.00 97.06 94 ILE A C 1
ATOM 800 O O . ILE A 1 94 ? -2.806 -1.279 18.679 1.00 97.06 94 ILE A O 1
ATOM 804 N N . GLY A 1 95 ? -1.242 0.026 17.730 1.00 97.00 95 GLY A N 1
ATOM 805 C CA . GLY A 1 95 ? -1.550 1.215 18.526 1.00 97.00 95 GLY A CA 1
ATOM 806 C C . GLY A 1 95 ? -2.998 1.679 18.354 1.00 97.00 95 GLY A C 1
ATOM 807 O O . GLY A 1 95 ? -3.705 1.878 19.343 1.00 97.00 95 GLY A O 1
ATOM 808 N N . SER A 1 96 ? -3.470 1.773 17.108 1.00 96.31 96 SER A N 1
ATOM 809 C CA . SER A 1 96 ? -4.863 2.113 16.805 1.00 96.31 96 SER A CA 1
ATOM 810 C C . SER A 1 96 ? -5.846 1.082 17.351 1.00 96.31 96 SER A C 1
ATOM 812 O O . SER A 1 96 ? -6.869 1.457 17.919 1.00 96.31 96 SER A O 1
ATOM 814 N N . ALA A 1 97 ? -5.552 -0.214 17.225 1.00 96.75 97 ALA A N 1
ATOM 815 C CA . ALA A 1 97 ? -6.424 -1.265 17.737 1.00 96.75 97 ALA A CA 1
ATOM 816 C C . ALA A 1 97 ? -6.560 -1.199 19.261 1.00 96.75 97 ALA A C 1
ATOM 818 O O . ALA A 1 97 ? -7.677 -1.240 19.772 1.00 96.75 97 ALA A O 1
ATOM 819 N N . ILE A 1 98 ? -5.444 -1.030 19.980 1.00 97.38 98 ILE A N 1
ATOM 820 C CA . ILE A 1 98 ? -5.442 -0.840 21.435 1.00 97.38 98 ILE A CA 1
ATOM 821 C C . ILE A 1 98 ? -6.340 0.344 21.806 1.00 97.38 98 ILE A C 1
ATOM 823 O O . ILE A 1 98 ? -7.235 0.196 22.639 1.00 97.38 98 ILE A O 1
ATOM 827 N N . TYR A 1 99 ? -6.155 1.495 21.150 1.00 97.44 99 TYR A N 1
ATOM 828 C CA . TYR A 1 99 ? -6.983 2.677 21.383 1.00 97.44 99 TYR A CA 1
ATOM 829 C C . TYR A 1 99 ? -8.478 2.387 21.163 1.00 97.44 99 TYR A C 1
ATOM 831 O O . TYR A 1 99 ? -9.303 2.711 22.019 1.00 97.44 99 TYR A O 1
ATOM 839 N N . LEU A 1 100 ? -8.833 1.741 20.049 1.00 96.62 100 LEU A N 1
ATOM 840 C CA . LEU A 1 100 ? -10.220 1.424 19.691 1.00 96.62 100 LEU A CA 1
ATOM 841 C C . LEU A 1 100 ? -10.873 0.434 20.665 1.00 96.62 100 LEU A C 1
ATOM 843 O O . LEU A 1 100 ? -12.049 0.591 20.996 1.00 96.62 100 LEU A O 1
ATOM 847 N N . PHE A 1 101 ? -10.122 -0.546 21.178 1.00 97.19 101 PHE A N 1
ATOM 848 C CA . PHE A 1 101 ? -10.622 -1.464 22.204 1.00 97.19 101 PHE A CA 1
ATOM 849 C C . PHE A 1 101 ? -10.918 -0.747 23.524 1.00 97.19 101 PHE A C 1
ATOM 851 O O . PHE A 1 101 ? -11.971 -0.986 24.115 1.00 97.19 101 PHE A O 1
ATOM 858 N N . PHE A 1 102 ? -10.057 0.182 23.955 1.00 97.50 102 PHE A N 1
ATOM 859 C CA . PHE A 1 102 ? -10.320 0.991 25.151 1.00 97.50 102 PHE A CA 1
ATOM 860 C C . PHE A 1 102 ? -11.565 1.876 25.011 1.00 97.50 102 PHE A C 1
ATOM 862 O O . PHE A 1 102 ? -12.275 2.093 25.991 1.00 97.50 102 PHE A O 1
ATOM 869 N N . HIS A 1 103 ? -11.879 2.324 23.794 1.00 95.75 103 HIS A N 1
ATOM 870 C CA . HIS A 1 103 ? -13.055 3.148 23.498 1.00 95.75 103 HIS A CA 1
ATOM 871 C C . HIS A 1 103 ? -14.303 2.328 23.124 1.00 95.75 103 HIS A C 1
ATOM 873 O O . HIS A 1 103 ? -15.241 2.874 22.547 1.00 95.75 103 HIS A O 1
ATOM 879 N N . GLN A 1 104 ? -14.342 1.031 23.461 1.00 94.56 104 GLN A N 1
ATOM 880 C CA . GLN A 1 104 ? -15.500 0.149 23.240 1.00 94.56 104 GLN A CA 1
ATOM 881 C C . GLN A 1 104 ? -15.909 0.014 21.759 1.00 94.56 104 GLN A C 1
ATOM 883 O O . GLN A 1 104 ? -17.072 -0.237 21.446 1.00 94.56 104 GLN A O 1
ATOM 888 N N . GLN A 1 105 ? -14.953 0.130 20.828 1.00 94.81 105 GLN A N 1
ATOM 889 C CA . GLN A 1 105 ? -15.166 -0.083 19.391 1.00 94.81 105 GLN A CA 1
ATOM 890 C C . GLN A 1 105 ? -14.449 -1.354 18.896 1.00 94.81 105 GLN A C 1
ATOM 892 O O . GLN A 1 105 ? -13.513 -1.280 18.094 1.00 94.81 105 GLN A O 1
ATOM 897 N N . PRO A 1 106 ? -14.873 -2.555 19.337 1.00 93.25 106 PRO A N 1
ATOM 898 C CA . PRO A 1 106 ? -14.125 -3.787 19.096 1.00 93.25 106 PRO A CA 1
ATOM 899 C C . PRO A 1 106 ? -14.067 -4.174 17.616 1.00 93.25 106 PRO A C 1
ATOM 901 O O . PRO A 1 106 ? -13.040 -4.654 17.150 1.00 93.25 106 PRO A O 1
ATOM 904 N N . VAL A 1 107 ? -15.140 -3.928 16.856 1.00 95.31 107 VAL A N 1
ATOM 905 C CA . VAL A 1 107 ? -15.186 -4.241 15.418 1.00 95.31 107 VAL A CA 1
ATOM 906 C C . VAL A 1 107 ? -14.134 -3.430 14.659 1.00 95.31 107 VAL A C 1
ATOM 908 O O . VAL A 1 107 ? -13.356 -3.996 13.897 1.00 95.31 107 VAL A O 1
ATOM 911 N N . ALA A 1 108 ? -14.061 -2.120 14.910 1.00 93.94 108 ALA A N 1
ATOM 912 C CA . ALA A 1 108 ? -13.056 -1.258 14.297 1.00 93.94 108 ALA A CA 1
ATOM 913 C C . ALA A 1 108 ? -11.635 -1.646 14.739 1.00 93.94 108 ALA A C 1
ATOM 915 O O . ALA A 1 108 ? -10.736 -1.673 13.905 1.00 93.94 108 ALA A O 1
ATOM 916 N N . GLY A 1 109 ? -11.441 -2.015 16.012 1.00 94.88 109 GLY A N 1
ATOM 917 C CA . GLY A 1 109 ? -10.154 -2.490 16.529 1.00 94.88 109 GLY A CA 1
ATOM 918 C C . GLY A 1 109 ? -9.666 -3.780 15.860 1.00 94.88 109 GLY A C 1
ATOM 919 O O . GLY A 1 109 ? -8.504 -3.872 15.469 1.00 94.88 109 GLY A O 1
ATOM 920 N N . VAL A 1 110 ? -10.553 -4.757 15.645 1.00 96.12 110 VAL A N 1
ATOM 921 C CA . VAL A 1 110 ? -10.216 -5.984 14.902 1.00 96.12 110 VAL A CA 1
ATOM 922 C C . VAL A 1 110 ? -9.898 -5.663 13.443 1.00 96.12 110 VAL A C 1
ATOM 924 O O . VAL A 1 110 ? -8.881 -6.122 12.925 1.00 96.12 110 VAL A O 1
ATOM 927 N N . ILE A 1 111 ? -10.719 -4.840 12.783 1.00 94.50 111 ILE A N 1
ATOM 928 C CA . ILE A 1 111 ? -10.470 -4.443 11.392 1.00 94.50 111 ILE A CA 1
ATOM 929 C C . ILE A 1 111 ? -9.130 -3.705 11.280 1.00 94.50 111 ILE A C 1
ATOM 931 O O . ILE A 1 111 ? -8.386 -3.995 10.349 1.00 94.50 111 ILE A O 1
ATOM 935 N N . ALA A 1 112 ? -8.777 -2.836 12.237 1.00 95.00 112 ALA A N 1
ATOM 936 C CA . ALA A 1 112 ? -7.493 -2.131 12.296 1.00 95.00 112 ALA A CA 1
ATOM 937 C C . ALA A 1 112 ? -6.291 -3.089 12.238 1.00 95.00 112 ALA A C 1
ATOM 939 O O . ALA A 1 112 ? -5.351 -2.839 11.491 1.00 95.00 112 ALA A O 1
ATOM 940 N N . LEU A 1 113 ? -6.342 -4.213 12.962 1.00 95.50 113 LEU A N 1
ATOM 941 C CA . LEU A 1 113 ? -5.290 -5.240 12.934 1.00 95.50 113 LEU A CA 1
ATOM 942 C C . LEU A 1 113 ? -5.248 -6.023 11.619 1.00 95.50 113 LEU A C 1
ATOM 944 O O . LEU A 1 113 ? -4.190 -6.507 11.222 1.00 95.50 113 LEU A O 1
ATOM 948 N N . LEU A 1 114 ? -6.393 -6.159 10.951 1.00 94.81 114 LEU A N 1
ATOM 949 C CA . LEU A 1 114 ? -6.519 -6.913 9.708 1.00 94.81 114 LEU A CA 1
ATOM 950 C C . LEU A 1 114 ? -6.233 -6.074 8.458 1.00 94.81 114 LEU A C 1
ATOM 952 O O . LEU A 1 114 ? -6.001 -6.657 7.400 1.00 94.81 114 LEU A O 1
ATOM 956 N N . VAL A 1 115 ? -6.193 -4.736 8.541 1.00 92.00 115 VAL A N 1
ATOM 957 C CA . VAL A 1 115 ? -5.948 -3.865 7.371 1.00 92.00 115 VAL A CA 1
ATOM 958 C C . VAL A 1 115 ? -4.706 -4.277 6.568 1.00 92.00 115 VAL A C 1
ATOM 960 O O . VAL A 1 115 ? -4.835 -4.379 5.349 1.00 92.00 115 VAL A O 1
ATOM 963 N N . PRO A 1 116 ? -3.535 -4.584 7.165 1.00 90.19 116 PRO A N 1
ATOM 964 C CA . PRO A 1 116 ? -2.357 -5.005 6.401 1.00 90.19 116 PRO A CA 1
ATOM 965 C C . PRO A 1 116 ? -2.575 -6.257 5.545 1.00 90.19 116 PRO A C 1
ATOM 967 O O . PRO A 1 116 ? -1.927 -6.410 4.513 1.00 90.19 116 PRO A O 1
ATOM 970 N N . LEU A 1 117 ? -3.480 -7.145 5.966 1.00 90.12 117 LEU A N 1
ATOM 971 C CA . LEU A 1 117 ? -3.834 -8.370 5.247 1.00 90.12 117 LEU A CA 1
ATOM 972 C C . LEU A 1 117 ? -4.939 -8.121 4.213 1.00 90.12 117 LEU A C 1
ATOM 974 O O . LEU A 1 117 ? -4.942 -8.724 3.144 1.00 90.12 117 LEU A O 1
ATOM 978 N N . LEU A 1 118 ? -5.872 -7.219 4.523 1.00 86.44 118 LEU A N 1
ATOM 979 C CA . LEU A 1 118 ? -7.034 -6.926 3.687 1.00 86.44 118 LEU A CA 1
ATOM 980 C C . LEU A 1 118 ? -6.746 -5.906 2.582 1.00 86.44 118 LEU A C 1
ATOM 982 O O . LEU A 1 118 ? -7.426 -5.908 1.560 1.00 86.44 118 LEU A O 1
ATOM 986 N N . ALA A 1 119 ? -5.737 -5.052 2.756 1.00 83.81 119 ALA A N 1
ATOM 987 C CA . ALA A 1 119 ? -5.432 -3.943 1.856 1.00 83.81 119 ALA A CA 1
ATOM 988 C C . ALA A 1 119 ? -5.267 -4.356 0.387 1.00 83.81 119 ALA A C 1
ATOM 990 O O . ALA A 1 119 ? -5.705 -3.623 -0.497 1.00 83.81 119 ALA A O 1
ATOM 991 N N . GLY A 1 120 ? -4.700 -5.539 0.123 1.00 79.88 120 GLY A N 1
ATOM 992 C CA . GLY A 1 120 ? -4.546 -6.067 -1.237 1.00 79.88 120 GLY A CA 1
ATOM 993 C C . GLY A 1 120 ? -5.871 -6.395 -1.937 1.00 79.88 120 GLY A C 1
ATOM 994 O O . GLY A 1 120 ? -5.933 -6.383 -3.161 1.00 79.88 120 GLY A O 1
ATOM 995 N N . PHE A 1 121 ? -6.938 -6.641 -1.173 1.00 85.12 121 PHE A N 1
ATOM 996 C CA . PHE A 1 121 ? -8.271 -6.963 -1.691 1.00 85.12 121 PHE A CA 1
ATOM 997 C C . PHE A 1 121 ? -9.188 -5.736 -1.803 1.00 85.12 121 PHE A C 1
ATOM 999 O O . PHE A 1 121 ? -10.235 -5.812 -2.441 1.00 85.12 121 PHE A O 1
ATOM 1006 N N . LEU A 1 122 ? -8.813 -4.603 -1.198 1.00 83.81 122 LEU A N 1
ATOM 1007 C CA . LEU A 1 122 ? -9.608 -3.367 -1.220 1.00 83.81 122 LEU A CA 1
ATOM 1008 C C . LEU A 1 122 ? -9.458 -2.574 -2.522 1.00 83.81 122 LEU A C 1
ATOM 1010 O O . LEU A 1 122 ? -10.272 -1.696 -2.806 1.00 83.81 122 LEU A O 1
ATOM 1014 N N . THR A 1 123 ? -8.421 -2.858 -3.307 1.00 85.31 123 THR A N 1
ATOM 1015 C CA . THR A 1 123 ? -8.120 -2.136 -4.544 1.00 85.31 123 THR A CA 1
ATOM 1016 C C . THR A 1 123 ? -8.362 -3.016 -5.763 1.00 85.31 123 THR A C 1
ATOM 1018 O O . THR A 1 123 ? -7.940 -4.174 -5.749 1.00 85.31 123 THR A O 1
ATOM 1021 N N . PRO A 1 124 ? -8.955 -2.491 -6.849 1.00 87.38 124 PRO A N 1
ATOM 1022 C CA . PRO A 1 124 ? -9.121 -3.261 -8.074 1.00 87.38 124 PRO A CA 1
ATOM 1023 C C . PRO A 1 124 ? -7.774 -3.776 -8.612 1.00 87.38 124 PRO A C 1
ATOM 1025 O O . PRO A 1 124 ? -6.817 -2.994 -8.722 1.00 87.38 124 PRO A O 1
ATOM 1028 N N . PRO A 1 125 ? -7.679 -5.064 -8.993 1.00 86.06 125 PRO A N 1
ATOM 1029 C CA . PRO A 1 125 ? -6.431 -5.638 -9.477 1.00 86.06 125 PRO A CA 1
ATOM 1030 C C . PRO A 1 125 ? -5.947 -4.920 -10.741 1.00 86.06 125 PRO A C 1
ATOM 1032 O O . PRO A 1 125 ? -6.724 -4.362 -11.526 1.00 86.06 125 PRO A O 1
ATOM 1035 N N . GLY A 1 126 ? -4.630 -4.892 -10.926 1.00 88.19 126 GLY A N 1
ATOM 1036 C CA . GLY A 1 126 ? -3.988 -4.262 -12.071 1.00 88.19 126 GLY A CA 1
ATOM 1037 C C . GLY A 1 126 ? -3.075 -5.203 -12.825 1.00 88.19 126 GLY A C 1
ATOM 1038 O O . GLY A 1 126 ? -2.613 -6.216 -12.313 1.00 88.19 126 GLY A O 1
ATOM 1039 N N . ARG A 1 127 ? -2.823 -4.848 -14.083 1.00 91.50 127 ARG A N 1
ATOM 1040 C CA . ARG A 1 127 ? -1.825 -5.496 -14.935 1.00 91.50 127 ARG A CA 1
ATOM 1041 C C . ARG A 1 127 ? -0.415 -5.144 -14.454 1.00 91.50 127 ARG A C 1
ATOM 1043 O O . ARG A 1 127 ? 0.160 -4.160 -14.913 1.00 91.50 127 ARG A O 1
ATOM 1050 N N . VAL A 1 128 ? 0.106 -5.946 -13.527 1.00 91.75 128 VAL A N 1
ATOM 1051 C CA . VAL A 1 128 ? 1.422 -5.745 -12.896 1.00 91.75 128 VAL A CA 1
ATOM 1052 C C . VAL A 1 128 ? 2.545 -5.698 -13.936 1.00 91.75 128 VAL A C 1
ATOM 1054 O O . VAL A 1 128 ? 3.355 -4.784 -13.879 1.00 91.75 128 VAL A O 1
ATOM 1057 N N . GLY A 1 129 ? 2.529 -6.573 -14.949 1.00 91.56 129 GLY A N 1
ATOM 1058 C CA . GLY A 1 129 ? 3.585 -6.617 -15.974 1.00 91.56 129 GLY A CA 1
ATOM 1059 C C . GLY A 1 129 ? 3.768 -5.314 -16.768 1.00 91.56 129 GLY A C 1
ATOM 1060 O O . GLY A 1 129 ? 4.889 -4.964 -17.122 1.00 91.56 129 GLY A O 1
ATOM 1061 N N . ILE A 1 130 ? 2.696 -4.536 -16.981 1.00 91.38 130 ILE A N 1
ATOM 1062 C CA . ILE A 1 130 ? 2.801 -3.224 -17.652 1.00 91.38 130 ILE A CA 1
ATOM 1063 C C . ILE A 1 130 ? 3.562 -2.227 -16.779 1.00 91.38 130 ILE A C 1
ATOM 1065 O O . ILE A 1 130 ? 4.421 -1.491 -17.260 1.00 91.38 130 ILE A O 1
ATOM 1069 N N . ILE A 1 131 ? 3.246 -2.219 -15.487 1.00 91.94 131 ILE A N 1
ATOM 1070 C CA . ILE A 1 131 ? 3.861 -1.327 -14.506 1.00 91.94 131 ILE A CA 1
ATOM 1071 C C . ILE A 1 131 ? 5.316 -1.744 -14.268 1.00 91.94 131 ILE A C 1
ATOM 1073 O O . ILE A 1 131 ? 6.193 -0.891 -14.179 1.00 91.94 131 ILE A O 1
ATOM 1077 N N . GLU A 1 132 ? 5.580 -3.048 -14.220 1.00 93.38 132 GLU A N 1
ATOM 1078 C CA . GLU A 1 132 ? 6.915 -3.628 -14.085 1.00 93.38 132 GLU A CA 1
ATOM 1079 C C . GLU A 1 132 ? 7.828 -3.228 -15.247 1.00 93.38 132 GLU A C 1
ATOM 1081 O O . GLU A 1 132 ? 8.938 -2.754 -15.011 1.00 93.38 132 GLU A O 1
ATOM 1086 N N . LEU A 1 133 ? 7.340 -3.294 -16.492 1.00 91.31 133 LEU A N 1
ATOM 1087 C CA . LEU A 1 133 ? 8.096 -2.817 -17.651 1.00 91.31 133 LEU A CA 1
ATOM 1088 C C . LEU A 1 133 ? 8.346 -1.302 -17.589 1.00 91.31 133 LEU A C 1
ATOM 1090 O O . LEU A 1 133 ? 9.452 -0.844 -17.877 1.00 91.31 133 LEU A O 1
ATOM 1094 N N . GLN A 1 134 ? 7.344 -0.504 -17.206 1.00 89.88 134 GLN A N 1
ATOM 1095 C CA . GLN A 1 134 ? 7.520 0.945 -17.043 1.00 89.88 134 GLN A CA 1
ATOM 1096 C C . GLN A 1 134 ? 8.560 1.274 -15.958 1.00 89.88 134 GLN A C 1
ATOM 1098 O O . GLN A 1 134 ? 9.398 2.155 -16.162 1.00 89.88 134 GLN A O 1
ATOM 1103 N N . LEU A 1 135 ? 8.559 0.533 -14.845 1.00 89.56 135 LEU A N 1
ATOM 1104 C CA . LEU A 1 135 ? 9.579 0.620 -13.801 1.00 89.56 135 LEU A CA 1
ATOM 1105 C C . LEU A 1 135 ? 10.959 0.253 -14.345 1.00 89.56 135 LEU A C 1
ATOM 1107 O O . LEU A 1 135 ? 11.885 1.046 -14.191 1.00 89.56 135 LEU A O 1
ATOM 1111 N N . ALA A 1 136 ? 11.084 -0.881 -15.037 1.00 90.00 136 ALA A N 1
ATOM 1112 C CA . ALA A 1 136 ? 12.335 -1.356 -15.623 1.00 90.00 136 ALA A CA 1
ATOM 1113 C C . ALA A 1 136 ? 12.956 -0.322 -16.575 1.00 90.00 136 ALA A C 1
ATOM 1115 O O . ALA A 1 136 ? 14.149 -0.030 -16.485 1.00 90.00 136 ALA A O 1
ATOM 1116 N N . LYS A 1 137 ? 12.130 0.298 -17.427 1.00 89.75 137 LYS A N 1
ATOM 1117 C CA . LYS A 1 137 ? 12.539 1.401 -18.309 1.00 89.75 137 LYS A CA 1
ATOM 1118 C C . LYS A 1 137 ? 12.997 2.626 -17.519 1.00 89.75 137 LYS A C 1
ATOM 1120 O O . LYS A 1 137 ? 14.019 3.222 -17.842 1.00 89.75 137 LYS A O 1
ATOM 1125 N N . SER A 1 138 ? 12.264 2.999 -16.469 1.00 85.69 138 SER A N 1
ATOM 1126 C CA . SER A 1 138 ? 12.566 4.194 -15.667 1.00 85.69 138 SER A CA 1
ATOM 1127 C C . SER A 1 138 ? 13.862 4.093 -14.854 1.00 85.69 138 SER A C 1
ATOM 1129 O O . SER A 1 138 ? 14.503 5.115 -14.614 1.00 85.69 138 SER A O 1
ATOM 1131 N N . VAL A 1 139 ? 14.266 2.878 -14.463 1.00 85.56 139 VAL A N 1
ATOM 1132 C CA . VAL A 1 139 ? 15.532 2.618 -13.753 1.00 85.56 139 VAL A CA 1
ATOM 1133 C C . VAL A 1 139 ? 16.683 2.242 -14.695 1.00 85.56 139 VAL A C 1
ATOM 1135 O O . VAL A 1 139 ? 17.793 2.001 -14.232 1.00 85.56 139 VAL A O 1
ATOM 1138 N N . GLY A 1 140 ? 16.438 2.196 -16.011 1.00 84.88 140 GLY A N 1
ATOM 1139 C CA . GLY A 1 140 ? 17.449 1.885 -17.026 1.00 84.88 140 GLY A CA 1
ATOM 1140 C C . GLY A 1 140 ? 17.847 0.409 -17.112 1.00 84.88 140 GLY A C 1
ATOM 1141 O O . GLY A 1 140 ? 18.896 0.102 -17.667 1.00 84.88 140 GLY A O 1
ATOM 1142 N N . TYR A 1 141 ? 17.034 -0.502 -16.570 1.00 85.81 141 TYR A N 1
ATOM 1143 C CA . TYR A 1 141 ? 17.299 -1.944 -16.610 1.00 85.81 141 TYR A CA 1
ATOM 1144 C C . TYR A 1 141 ? 16.994 -2.561 -17.989 1.00 85.81 141 TYR A C 1
ATOM 1146 O O . TYR A 1 141 ? 17.658 -3.501 -18.414 1.00 85.81 141 TYR A O 1
ATOM 1154 N N . VAL A 1 142 ? 16.015 -2.006 -18.712 1.00 87.62 142 VAL A N 1
ATOM 1155 C CA . VAL A 1 142 ? 15.601 -2.439 -20.059 1.00 87.62 142 VAL A CA 1
ATOM 1156 C C . VAL A 1 142 ? 15.580 -1.221 -20.990 1.00 87.62 142 VAL A C 1
ATOM 1158 O O . VAL A 1 142 ? 15.247 -0.122 -20.529 1.00 87.62 142 VAL A O 1
ATOM 1161 N N . PRO A 1 143 ? 15.916 -1.371 -22.287 1.00 84.19 143 PRO A N 1
ATOM 1162 C CA . PRO A 1 143 ? 15.857 -0.261 -23.230 1.00 84.19 143 PRO A CA 1
ATOM 1163 C C . PRO A 1 143 ? 14.424 0.274 -23.434 1.00 84.19 143 PRO A C 1
ATOM 1165 O O . PRO A 1 143 ? 13.419 -0.403 -23.197 1.00 84.19 143 PRO A O 1
ATOM 1168 N N . LEU A 1 144 ? 14.322 1.551 -23.816 1.00 83.31 144 LEU A N 1
ATOM 1169 C CA . LEU A 1 144 ? 13.053 2.298 -23.826 1.00 83.31 144 LEU A CA 1
ATOM 1170 C C . LEU A 1 144 ? 12.039 1.781 -24.861 1.00 83.31 144 LEU A C 1
ATOM 1172 O O . LEU A 1 144 ? 10.836 1.997 -24.695 1.00 83.31 144 LEU A O 1
ATOM 1176 N N . ASP A 1 145 ? 12.517 1.088 -25.889 1.00 84.56 145 ASP A N 1
ATOM 1177 C CA . ASP A 1 145 ? 11.771 0.477 -26.990 1.00 84.56 145 ASP A CA 1
ATOM 1178 C C . ASP A 1 145 ? 11.243 -0.930 -26.677 1.00 84.56 145 ASP A C 1
ATOM 1180 O O . ASP A 1 145 ? 10.476 -1.468 -27.465 1.00 84.56 145 ASP A O 1
ATOM 1184 N N . ALA A 1 146 ? 11.587 -1.518 -25.528 1.00 80.81 146 ALA A N 1
ATOM 1185 C CA . ALA A 1 146 ? 11.090 -2.845 -25.174 1.00 80.81 146 ALA A CA 1
ATOM 1186 C C . ALA A 1 146 ? 9.558 -2.886 -25.048 1.00 80.81 146 ALA A C 1
ATOM 1188 O O . ALA A 1 146 ? 8.943 -1.986 -24.467 1.00 80.81 146 ALA A O 1
ATOM 1189 N N . GLU A 1 147 ? 8.944 -3.953 -25.545 1.00 81.69 147 GLU A N 1
ATOM 1190 C CA . GLU A 1 147 ? 7.501 -4.197 -25.480 1.00 81.69 147 GLU A CA 1
ATOM 1191 C C . GLU A 1 147 ? 7.196 -5.410 -24.588 1.00 81.69 147 GLU A C 1
ATOM 1193 O O . GLU A 1 147 ? 8.109 -6.124 -24.167 1.00 81.69 147 GLU A O 1
ATOM 1198 N N . ILE A 1 148 ? 5.918 -5.578 -24.238 1.00 69.12 148 ILE A N 1
ATOM 1199 C CA . ILE A 1 148 ? 5.409 -6.673 -23.391 1.00 69.12 148 ILE A CA 1
ATOM 1200 C C . ILE A 1 148 ? 5.002 -7.845 -24.268 1.00 69.12 148 ILE A C 1
ATOM 1202 O O . ILE A 1 148 ? 4.266 -7.585 -25.246 1.00 69.12 148 ILE A O 1
#